Protein AF-A0A7V0MTX3-F1 (afdb_monomer)

Radius of gyration: 15.35 Å; Cα contacts (8 Å, |Δi|>4): 282; chains: 1; bounding box: 39×37×40 Å

pLDDT: mean 94.66, std 6.84, range [62.53, 98.75]

Secondary structure (DSSP, 8-state):
---------SS-HHHHHHHHHHHHHHHHHTT-------SSTTHHHHHHHHHHHHHS--EEEEE-SB----S-BTTBSSSGGGHHHHHHHHSSEEEEES--B--TTTTSSSEEE-TTTGGGGS-TTS-EEEEE-GGGB-TTT-TTSSS--SS-B-HHHHHHHHHTT-

Solvent-accessible surface area (backbone atoms only — not comparable to full-atom values): 9635 Å² total; per-residue (Å²): 140,84,87,87,78,82,78,77,69,94,53,61,65,75,57,34,28,52,52,43,12,52,52,40,20,53,42,42,70,69,78,44,87,83,83,88,84,82,86,68,64,39,53,52,39,13,42,49,50,7,44,28,70,55,61,76,50,32,27,38,39,38,32,21,27,51,57,23,50,38,75,57,56,100,88,37,57,80,40,57,64,11,23,52,36,55,38,40,77,74,31,85,41,46,37,38,28,55,58,79,43,80,72,83,83,53,82,80,62,68,48,74,32,55,84,90,51,41,68,80,74,55,58,94,92,45,53,76,46,80,47,74,49,68,32,15,28,19,34,93,80,41,68,86,44,94,72,68,42,82,90,34,45,51,73,67,55,55,51,49,44,60,65,64,73,109

Sequence (166 aa):
MCDLGDIDVHMPLPKVLSSLAQEVETILRTEKFPVVLGGEHTITLGAVRGAKAALGRLQLLALDAHSDLRDEYEGERVCHATVLRRSWEEVERLVIVGARSFYGGEVKEPAFAERHDFAKKLDPGLPLWLSLDLDVLDPSLCPGVTNPEPGGLSYLEVIEIFRNLR

Mean predicted aligned error: 3.29 Å

Foldseek 3Di:
DDDPDDDDPVDPPVVSLCSLLCVLLVQVLVVHDDDDDDAAQLNVLSNLNSVCNNFVAEEEEELDQALLCDCDDPNDRGGRSNNQNSSCVSHPAYEYELHDHYDPPSVPDDHYDYLVCRLVRDDPVHHYDYHYDPLLAACVAVVPHPDHDHPHDDPVSVVVSVVSVD

Structure (mmCIF, N/CA/C/O backbone):
data_AF-A0A7V0MTX3-F1
#
_entry.id   AF-A0A7V0MTX3-F1
#
loop_
_atom_site.group_PDB
_atom_site.id
_atom_site.type_symbol
_atom_site.label_atom_id
_atom_site.label_alt_id
_atom_site.label_comp_id
_atom_site.label_asym_id
_atom_site.label_entity_id
_atom_site.label_seq_id
_atom_site.pdbx_PDB_ins_code
_atom_site.Cartn_x
_atom_site.Cartn_y
_atom_site.Cartn_z
_atom_site.occupancy
_atom_site.B_iso_or_equiv
_atom_site.auth_seq_id
_atom_site.auth_comp_id
_atom_site.auth_asym_id
_atom_site.auth_atom_id
_atom_site.pdbx_PDB_model_num
ATOM 1 N N . MET A 1 1 ? -18.288 13.918 1.697 1.00 91.00 1 MET A N 1
ATOM 2 C CA . MET A 1 1 ? -16.950 13.995 1.079 1.00 91.00 1 MET A CA 1
ATOM 3 C C . MET A 1 1 ? -16.415 15.391 1.342 1.00 91.00 1 MET A C 1
ATOM 5 O O . MET A 1 1 ? -17.191 16.330 1.217 1.00 91.00 1 MET A O 1
ATOM 9 N N . CYS A 1 2 ? -15.171 15.510 1.792 1.00 96.75 2 CYS A N 1
ATOM 10 C CA . CYS A 1 2 ? -14.498 16.775 2.080 1.00 96.75 2 CYS A CA 1
ATOM 11 C C . CYS A 1 2 ? -13.104 16.696 1.458 1.00 96.75 2 CYS A C 1
ATOM 13 O O . CYS A 1 2 ? -12.514 15.618 1.467 1.00 96.75 2 CYS A O 1
ATOM 15 N N . ASP A 1 3 ? -12.644 17.808 0.899 1.00 97.12 3 ASP A N 1
ATOM 16 C CA . ASP A 1 3 ? -11.280 17.979 0.416 1.00 97.12 3 ASP A CA 1
ATOM 17 C C . ASP A 1 3 ? -10.509 18.777 1.473 1.00 97.12 3 ASP A C 1
ATOM 19 O O . ASP A 1 3 ? -10.935 19.874 1.845 1.00 97.12 3 ASP A O 1
ATOM 23 N N . LEU A 1 4 ? -9.442 18.181 2.007 1.00 96.56 4 LEU A N 1
ATOM 24 C CA . LEU A 1 4 ? -8.603 18.775 3.051 1.00 96.56 4 LEU A CA 1
ATOM 25 C C . LEU A 1 4 ? -7.382 19.507 2.471 1.00 96.56 4 LEU A C 1
ATOM 27 O O . LEU A 1 4 ? -6.653 20.146 3.227 1.00 96.56 4 LEU A O 1
ATOM 31 N N . GLY A 1 5 ? -7.190 19.465 1.149 1.00 96.50 5 GLY A N 1
ATOM 32 C CA . GLY A 1 5 ? -6.021 20.017 0.477 1.00 96.50 5 GLY A CA 1
ATOM 33 C C . GLY A 1 5 ? -4.760 19.175 0.678 1.00 96.50 5 GLY A C 1
ATOM 34 O O . GLY A 1 5 ? -4.824 17.971 0.931 1.00 96.50 5 GLY A O 1
ATOM 35 N N . ASP A 1 6 ? -3.608 19.834 0.554 1.00 95.88 6 ASP A N 1
ATOM 36 C CA . ASP A 1 6 ? -2.301 19.183 0.488 1.00 95.88 6 ASP A CA 1
ATOM 37 C C . ASP A 1 6 ? -1.551 19.209 1.827 1.00 95.88 6 ASP A C 1
ATOM 39 O O . ASP A 1 6 ? -1.610 20.175 2.593 1.00 95.88 6 ASP A O 1
ATOM 43 N N . ILE A 1 7 ? -0.762 18.162 2.070 1.00 93.62 7 ILE A N 1
ATOM 44 C CA . ILE A 1 7 ? 0.252 18.141 3.131 1.00 93.62 7 ILE A CA 1
ATOM 45 C C . ILE A 1 7 ? 1.527 18.813 2.611 1.00 93.62 7 ILE A C 1
ATOM 47 O O . ILE A 1 7 ? 1.892 18.645 1.449 1.00 93.62 7 ILE A O 1
ATOM 51 N N . ASP A 1 8 ? 2.245 19.539 3.473 1.00 92.25 8 ASP A N 1
ATOM 52 C CA . ASP A 1 8 ? 3.553 20.096 3.115 1.00 92.25 8 ASP A CA 1
ATOM 53 C C . ASP A 1 8 ? 4.580 18.982 2.841 1.00 92.25 8 ASP A C 1
ATOM 55 O O . ASP A 1 8 ? 4.956 18.208 3.728 1.00 92.25 8 ASP A O 1
ATOM 59 N N . VAL A 1 9 ? 5.043 18.926 1.593 1.00 92.25 9 VAL A N 1
ATOM 60 C CA . VAL A 1 9 ? 6.029 17.960 1.092 1.00 92.25 9 VAL A CA 1
ATOM 61 C C . VAL A 1 9 ? 7.426 18.561 0.920 1.00 92.25 9 VAL A C 1
ATOM 63 O O . VAL A 1 9 ? 8.356 17.850 0.549 1.00 92.25 9 VAL A O 1
ATOM 66 N N . HIS A 1 10 ? 7.624 19.850 1.212 1.00 92.56 10 HIS A N 1
ATOM 67 C CA . HIS A 1 10 ? 8.921 20.525 1.064 1.00 92.56 10 HIS A CA 1
ATOM 68 C C . HIS A 1 10 ? 9.869 20.301 2.251 1.00 92.56 10 HIS A C 1
ATOM 70 O O . HIS A 1 10 ? 10.880 20.990 2.405 1.00 92.56 10 HIS A O 1
ATOM 76 N N . MET A 1 11 ? 9.562 19.316 3.090 1.00 94.44 11 MET A N 1
ATOM 77 C CA . MET A 1 11 ? 10.343 18.944 4.257 1.00 94.44 11 MET A CA 1
ATOM 78 C C . MET A 1 11 ? 10.972 17.553 4.102 1.00 94.44 11 MET A C 1
ATOM 80 O O . MET A 1 11 ? 10.578 16.789 3.224 1.00 94.44 11 MET A O 1
ATOM 84 N N . PRO A 1 12 ? 11.959 17.189 4.944 1.00 96.06 12 PRO A N 1
ATOM 85 C CA . PRO A 1 12 ? 12.564 15.864 4.888 1.00 96.06 12 PRO A CA 1
ATOM 86 C C . PRO A 1 12 ? 11.521 14.748 4.994 1.00 96.06 12 PRO A C 1
ATOM 88 O O . PRO A 1 12 ? 10.613 14.833 5.824 1.00 96.06 12 PRO A O 1
ATOM 91 N N . LEU A 1 13 ? 11.704 13.678 4.216 1.00 95.00 13 LEU A N 1
ATOM 92 C CA . LEU A 1 13 ? 10.776 12.546 4.118 1.00 95.00 13 LEU A CA 1
ATOM 93 C C . LEU A 1 13 ? 10.266 12.029 5.479 1.00 95.00 13 LEU A C 1
ATOM 95 O O . LEU A 1 13 ? 9.054 11.878 5.617 1.00 95.00 13 LEU A O 1
ATOM 99 N N . PRO A 1 14 ? 11.098 11.840 6.529 1.00 96.56 14 PRO A N 1
ATOM 100 C CA . PRO A 1 14 ? 10.592 11.404 7.832 1.00 96.56 14 PRO A CA 1
ATOM 101 C C . PRO A 1 14 ? 9.516 12.324 8.419 1.00 96.56 14 PRO A C 1
ATOM 103 O O . PRO A 1 14 ? 8.571 11.840 9.039 1.00 96.56 14 PRO A O 1
ATOM 106 N N . LYS A 1 15 ? 9.632 13.641 8.199 1.00 97.50 15 LYS A N 1
ATOM 107 C CA . LYS A 1 15 ? 8.626 14.607 8.645 1.00 97.50 15 LYS A CA 1
ATOM 108 C C . LYS A 1 15 ? 7.355 14.531 7.803 1.00 97.50 15 LYS A C 1
ATOM 110 O O . LYS A 1 15 ? 6.268 14.621 8.368 1.00 97.50 15 LYS A O 1
ATOM 115 N N . VAL A 1 16 ? 7.478 14.331 6.485 1.00 97.38 16 VAL A N 1
ATOM 116 C CA . VAL A 1 16 ? 6.325 14.116 5.583 1.00 97.38 16 VAL A CA 1
ATOM 117 C C . VAL A 1 16 ? 5.530 12.904 6.046 1.00 97.38 16 VAL A C 1
ATOM 119 O O . VAL A 1 16 ? 4.330 13.008 6.287 1.00 97.38 16 VAL A O 1
ATOM 122 N N . LEU A 1 17 ? 6.218 11.786 6.287 1.00 98.06 17 LEU A N 1
ATOM 123 C CA . LEU A 1 17 ? 5.594 10.557 6.767 1.00 98.06 17 LEU A CA 1
ATOM 124 C C . LEU A 1 17 ? 4.939 10.735 8.141 1.00 98.06 17 LEU A C 1
ATOM 126 O O . LEU A 1 17 ? 3.832 10.243 8.339 1.00 98.06 17 LEU A O 1
ATOM 130 N N . SER A 1 18 ? 5.577 11.448 9.079 1.00 98.06 18 SER A N 1
ATOM 131 C CA . SER A 1 18 ? 4.971 11.703 10.394 1.00 98.06 18 SER A CA 1
ATOM 132 C C . SER A 1 18 ? 3.753 12.624 10.320 1.00 98.06 18 SER A C 1
ATOM 134 O O . SER A 1 18 ? 2.783 12.396 11.035 1.00 98.06 18 SER A O 1
ATOM 136 N N . SER A 1 19 ? 3.788 13.637 9.449 1.00 98.00 19 SER A N 1
ATOM 137 C CA . SER A 1 19 ? 2.671 14.567 9.249 1.00 98.00 19 SER A CA 1
ATOM 138 C C . SER A 1 19 ? 1.467 13.846 8.645 1.00 98.00 19 SER A C 1
ATOM 140 O O . SER A 1 19 ? 0.362 13.922 9.175 1.00 98.00 19 SER A O 1
ATOM 142 N N . LEU A 1 20 ? 1.701 13.042 7.603 1.00 98.19 20 LEU A N 1
ATOM 143 C CA . LEU A 1 20 ? 0.670 12.196 7.008 1.00 98.19 20 LEU A CA 1
ATOM 144 C C . LEU A 1 20 ? 0.102 11.184 8.009 1.00 98.19 20 LEU A C 1
ATOM 146 O O . LEU A 1 20 ? -1.113 11.012 8.072 1.00 98.19 20 LEU A O 1
ATOM 150 N N . ALA A 1 21 ? 0.954 10.543 8.813 1.00 98.69 21 ALA A N 1
ATOM 151 C CA . ALA A 1 21 ? 0.499 9.621 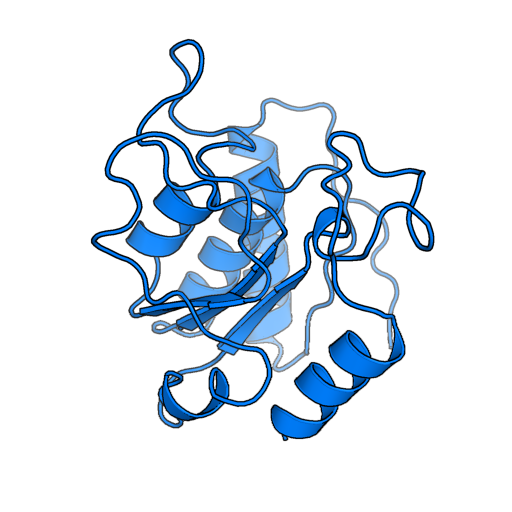9.849 1.00 98.69 21 ALA A CA 1
ATOM 152 C C . ALA A 1 21 ? -0.434 10.312 10.855 1.00 98.69 21 ALA A C 1
ATOM 154 O O . ALA A 1 21 ? -1.493 9.773 11.172 1.00 98.69 21 ALA A O 1
ATOM 155 N N . GLN A 1 22 ? -0.078 11.517 11.311 1.00 98.50 22 GLN A N 1
ATOM 156 C CA . GLN A 1 22 ? -0.893 12.295 12.245 1.00 98.50 22 GLN A CA 1
ATOM 157 C C . GLN A 1 22 ? -2.255 12.680 11.648 1.00 98.50 22 GLN A C 1
ATOM 159 O O . GLN A 1 22 ? -3.275 12.599 12.339 1.00 98.50 22 GLN A O 1
ATOM 164 N N . GLU A 1 23 ? -2.288 13.071 10.374 1.00 98.19 23 GLU A N 1
ATOM 165 C CA . GLU A 1 23 ? -3.528 13.440 9.690 1.00 98.19 23 GLU A CA 1
ATOM 166 C C . GLU A 1 23 ? -4.447 12.222 9.514 1.00 98.19 23 GLU A C 1
ATOM 168 O O . GLU A 1 23 ? -5.613 12.253 9.911 1.00 98.19 23 GLU A O 1
ATOM 173 N N . VAL A 1 24 ? -3.909 11.099 9.018 1.00 98.62 24 VAL A N 1
ATOM 174 C CA . VAL A 1 24 ? -4.669 9.845 8.864 1.00 98.62 24 VAL A CA 1
ATOM 175 C C . VAL A 1 24 ? -5.196 9.346 10.210 1.00 98.62 24 VAL A C 1
ATOM 177 O O . VAL A 1 24 ? -6.365 8.962 10.303 1.00 98.62 24 VAL A O 1
ATOM 180 N N . GLU A 1 25 ? -4.371 9.382 11.260 1.00 98.69 25 GLU A N 1
ATOM 181 C CA . GLU A 1 25 ? -4.790 9.008 12.611 1.00 98.69 25 GLU A CA 1
ATOM 182 C C . GLU A 1 25 ? -5.956 9.884 13.088 1.00 98.69 25 GLU A C 1
ATOM 184 O O . GLU A 1 25 ? -6.974 9.368 13.556 1.00 98.69 25 GLU A O 1
ATOM 189 N N . THR A 1 26 ? -5.830 11.205 12.939 1.00 98.38 26 THR A N 1
ATOM 190 C CA . THR A 1 26 ? -6.848 12.173 13.366 1.00 98.38 26 THR A CA 1
ATOM 191 C C . THR A 1 26 ? -8.170 11.927 12.647 1.00 98.38 26 THR A C 1
ATOM 193 O O . THR A 1 26 ? -9.212 11.819 13.296 1.00 98.38 26 THR A O 1
ATOM 196 N N . ILE A 1 27 ? -8.140 11.763 11.321 1.00 98.38 27 ILE A N 1
ATOM 197 C CA . ILE A 1 27 ? -9.337 11.499 10.513 1.00 98.38 27 ILE A CA 1
ATOM 198 C C . ILE A 1 27 ? -10.018 10.205 10.973 1.00 98.38 27 ILE A C 1
ATOM 200 O O . ILE A 1 27 ? -11.225 10.213 11.239 1.00 98.38 27 ILE A O 1
ATOM 204 N N . LEU A 1 28 ? -9.265 9.115 11.138 1.00 98.31 28 LEU A N 1
ATOM 205 C CA . LEU A 1 28 ? -9.818 7.826 11.566 1.00 98.31 28 LEU A CA 1
ATOM 206 C C . LEU A 1 28 ? -10.404 7.877 12.981 1.00 98.31 28 LEU A C 1
ATOM 208 O O . LEU A 1 28 ? -11.469 7.308 13.215 1.00 98.31 28 LEU A O 1
ATOM 212 N N . ARG A 1 29 ? -9.776 8.606 13.916 1.00 98.19 29 ARG A N 1
ATOM 213 C CA . ARG A 1 29 ? -10.312 8.810 15.277 1.00 98.19 29 ARG A CA 1
ATOM 214 C C . ARG A 1 29 ? -11.631 9.586 15.299 1.00 98.19 29 ARG A C 1
ATOM 216 O O . ARG A 1 29 ? -12.361 9.492 16.280 1.00 98.19 29 ARG A O 1
ATOM 223 N N . THR A 1 30 ? -11.962 10.311 14.229 1.00 97.62 30 THR A N 1
ATOM 224 C CA . THR A 1 30 ? -13.280 10.951 14.048 1.00 97.62 30 THR A CA 1
ATOM 225 C C . THR A 1 30 ? -14.311 10.059 13.348 1.00 97.62 30 THR A C 1
ATOM 227 O O . THR A 1 30 ? -15.339 10.563 12.887 1.00 97.62 30 THR A O 1
ATOM 230 N N . GLU A 1 31 ? -14.036 8.753 13.243 1.00 96.44 31 GLU A N 1
ATOM 231 C CA . GLU A 1 31 ? -14.880 7.751 12.577 1.00 96.44 31 GLU A CA 1
ATOM 232 C C . GLU A 1 31 ? -15.141 8.081 11.096 1.00 96.44 31 GLU A C 1
ATOM 234 O O . GLU A 1 31 ? -16.210 7.812 10.543 1.00 96.44 31 GLU A O 1
ATOM 239 N N . LYS A 1 32 ? -14.158 8.706 10.434 1.00 97.50 32 LYS A N 1
ATOM 240 C CA . LYS A 1 32 ? -14.212 9.043 9.007 1.00 97.50 32 LYS A CA 1
ATOM 241 C C . LYS A 1 32 ? -13.320 8.124 8.192 1.00 97.50 32 LYS A C 1
ATOM 243 O O . LYS A 1 32 ? -12.350 7.566 8.690 1.00 97.50 32 LYS A O 1
ATOM 248 N N . PHE A 1 33 ? -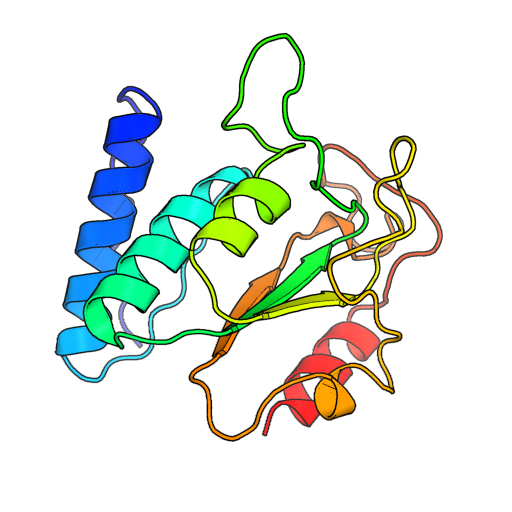13.655 8.009 6.912 1.00 95.50 33 PHE A N 1
ATOM 249 C CA . PHE A 1 33 ? -12.905 7.229 5.937 1.00 95.50 33 PHE A CA 1
ATOM 250 C C . PHE A 1 33 ? -11.901 8.135 5.198 1.00 95.50 33 PHE A C 1
ATOM 252 O O . PHE A 1 33 ? -12.347 8.978 4.410 1.00 95.50 33 PHE A O 1
ATOM 259 N N . PRO A 1 34 ? -10.583 8.022 5.453 1.00 97.62 34 PRO A N 1
ATOM 260 C CA . PRO A 1 34 ? -9.572 8.795 4.738 1.00 97.62 34 PRO A CA 1
ATOM 261 C C . PRO A 1 34 ? -9.340 8.244 3.325 1.00 97.62 34 PRO A C 1
ATOM 263 O O . PRO A 1 34 ? -9.315 7.035 3.109 1.00 97.62 34 PRO A O 1
ATOM 266 N N . VAL A 1 35 ? -9.110 9.147 2.373 1.00 97.94 35 VAL A N 1
ATOM 267 C CA . VAL A 1 35 ? -8.577 8.839 1.040 1.00 97.94 35 VAL A CA 1
ATOM 268 C C . VAL A 1 35 ? -7.333 9.694 0.871 1.00 97.94 35 VAL A C 1
ATOM 270 O O . VAL A 1 35 ? -7.423 10.916 0.949 1.00 97.94 35 VAL A O 1
ATOM 273 N N . VAL A 1 36 ? -6.185 9.053 0.671 1.00 97.94 36 VAL A N 1
ATOM 274 C CA . VAL A 1 36 ? -4.910 9.740 0.449 1.00 97.94 36 VAL A CA 1
ATOM 275 C C . VAL A 1 36 ? -4.598 9.674 -1.038 1.00 97.94 36 VAL A C 1
ATOM 277 O O . VAL A 1 36 ? -4.501 8.586 -1.601 1.00 97.94 36 VAL A O 1
ATOM 280 N N . LEU A 1 37 ? -4.462 10.838 -1.667 1.00 97.56 37 LEU A N 1
ATOM 281 C CA . LEU A 1 37 ? -3.960 10.970 -3.029 1.00 97.56 37 LEU A CA 1
ATOM 282 C C . LEU A 1 37 ? -2.537 11.500 -2.944 1.00 97.56 37 LEU A C 1
ATOM 284 O O . LEU A 1 37 ? -2.278 12.457 -2.218 1.00 97.56 37 LEU A O 1
ATOM 288 N N . GLY A 1 38 ? -1.615 10.878 -3.663 1.00 94.12 38 GLY A N 1
ATOM 289 C CA . GLY A 1 38 ? -0.221 11.284 -3.622 1.00 94.12 38 GLY A CA 1
ATOM 290 C C . GLY A 1 38 ? 0.497 11.062 -4.935 1.00 94.12 38 GLY A C 1
ATOM 291 O O . GLY A 1 38 ? -0.129 10.857 -5.972 1.00 94.12 38 GLY A O 1
ATOM 292 N N . GLY A 1 39 ? 1.822 11.152 -4.863 1.00 91.12 39 GLY A N 1
ATOM 293 C CA . GLY A 1 39 ? 2.711 10.889 -5.986 1.00 91.12 39 GLY A CA 1
ATOM 294 C C . GLY A 1 39 ? 3.367 9.526 -5.838 1.00 91.12 39 GLY A C 1
ATOM 295 O O . GLY A 1 39 ? 2.896 8.540 -6.385 1.00 91.12 39 GLY A O 1
ATOM 296 N N . GLU A 1 40 ? 4.463 9.488 -5.092 1.00 91.19 40 GLU A N 1
ATOM 297 C CA . GLU A 1 40 ? 5.308 8.304 -4.960 1.00 91.19 40 GLU A CA 1
ATOM 298 C C . GLU A 1 40 ? 4.859 7.397 -3.794 1.00 91.19 40 GLU A C 1
ATOM 300 O O . GLU A 1 40 ? 4.300 7.862 -2.795 1.00 91.19 40 GLU A O 1
ATOM 305 N N . HIS A 1 41 ? 5.077 6.085 -3.938 1.00 96.25 41 HIS A N 1
ATOM 306 C CA . HIS A 1 41 ? 4.477 5.046 -3.099 1.00 96.25 41 HIS A CA 1
ATOM 307 C C . HIS A 1 41 ? 4.947 5.030 -1.639 1.00 96.25 41 HIS A C 1
ATOM 309 O O . HIS A 1 41 ? 4.199 4.569 -0.771 1.00 96.25 41 HIS A O 1
ATOM 315 N N . THR A 1 42 ? 6.111 5.613 -1.319 1.00 96.31 42 THR A N 1
ATOM 316 C CA . THR A 1 42 ? 6.679 5.693 0.041 1.00 96.31 42 THR A CA 1
ATOM 317 C C . THR A 1 42 ? 5.717 6.325 1.049 1.00 96.31 42 THR A C 1
ATOM 319 O O . THR A 1 42 ? 5.738 5.969 2.232 1.00 96.31 42 THR A O 1
ATOM 322 N N . ILE A 1 43 ? 4.814 7.214 0.612 1.00 96.81 43 ILE A N 1
ATOM 323 C CA . ILE A 1 43 ? 3.802 7.815 1.498 1.00 96.81 43 ILE A CA 1
ATOM 324 C C . ILE A 1 43 ? 2.858 6.776 2.124 1.00 96.81 43 ILE A C 1
ATOM 326 O O . ILE A 1 43 ? 2.307 7.029 3.199 1.00 96.81 43 ILE A O 1
ATOM 330 N N . THR A 1 44 ? 2.715 5.593 1.509 1.00 98.12 44 THR A N 1
ATOM 331 C CA . THR A 1 44 ? 1.946 4.462 2.051 1.00 98.12 44 THR A CA 1
ATOM 332 C C . THR A 1 44 ? 2.388 4.139 3.475 1.00 98.12 44 THR A C 1
ATOM 334 O O . THR A 1 44 ? 1.539 3.921 4.337 1.00 98.12 44 THR A O 1
ATOM 337 N N . LEU A 1 45 ? 3.693 4.209 3.769 1.00 98.56 45 LEU A N 1
ATOM 338 C CA . LEU A 1 45 ? 4.222 3.959 5.111 1.00 98.56 45 LEU A CA 1
ATOM 339 C C . LEU A 1 45 ? 3.664 4.943 6.150 1.00 98.56 45 LEU A C 1
ATOM 341 O O . LEU A 1 45 ? 3.331 4.546 7.266 1.00 98.56 45 LEU A O 1
ATOM 345 N N . GLY A 1 46 ? 3.545 6.226 5.795 1.00 98.31 46 GLY A N 1
ATOM 346 C CA . GLY A 1 46 ? 2.969 7.247 6.673 1.00 98.31 46 GLY A CA 1
ATOM 347 C C . GLY A 1 46 ? 1.491 6.976 6.943 1.00 98.31 46 GLY A C 1
ATOM 348 O O . GLY A 1 46 ? 1.059 6.953 8.096 1.00 98.31 46 GLY A O 1
ATOM 349 N N . ALA A 1 47 ? 0.728 6.682 5.891 1.00 98.50 47 ALA A N 1
ATOM 350 C CA . ALA A 1 47 ? -0.695 6.397 6.015 1.00 98.50 47 ALA A CA 1
ATOM 351 C C . ALA A 1 47 ? -0.974 5.118 6.830 1.00 98.50 47 ALA A C 1
ATOM 353 O O . ALA A 1 47 ? -1.823 5.123 7.722 1.00 98.50 47 ALA A O 1
ATOM 354 N N . VAL A 1 48 ? -0.199 4.054 6.597 1.00 98.69 48 VAL A N 1
ATOM 355 C CA . VAL A 1 48 ? -0.259 2.795 7.356 1.00 98.69 48 VAL A CA 1
ATOM 356 C C . VAL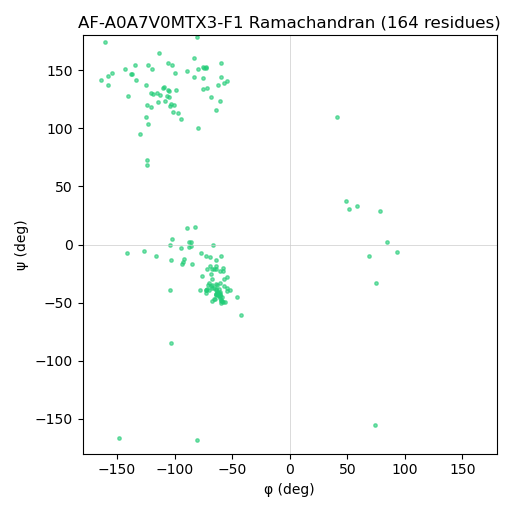 A 1 48 ? 0.041 3.026 8.834 1.00 98.69 48 VAL A C 1
ATOM 358 O O . VAL A 1 48 ? -0.713 2.553 9.683 1.00 98.69 48 VAL A O 1
ATOM 361 N N . ARG A 1 49 ? 1.084 3.800 9.165 1.00 98.75 49 ARG A N 1
ATOM 362 C CA . ARG A 1 49 ? 1.414 4.147 10.558 1.00 98.75 49 ARG A CA 1
ATOM 363 C C . ARG A 1 49 ? 0.287 4.910 11.247 1.00 98.75 49 ARG A C 1
ATOM 365 O O . ARG A 1 49 ? -0.073 4.563 12.370 1.00 98.75 49 ARG A O 1
ATOM 372 N N . GLY A 1 50 ? -0.304 5.898 10.573 1.00 98.75 50 GLY A N 1
ATOM 373 C CA . GLY A 1 50 ? -1.454 6.641 11.098 1.00 98.75 50 GLY A CA 1
ATOM 374 C C . GLY A 1 50 ? -2.673 5.748 11.335 1.00 98.75 50 GLY A C 1
ATOM 375 O O . GLY A 1 50 ? -3.293 5.782 12.401 1.00 98.75 50 GLY A O 1
ATOM 376 N N . ALA A 1 51 ? -2.979 4.873 10.376 1.00 98.69 51 ALA A N 1
ATOM 377 C CA . ALA A 1 51 ? -4.077 3.920 10.494 1.00 98.69 51 ALA A CA 1
ATOM 378 C C . ALA A 1 51 ? -3.858 2.907 11.624 1.00 98.69 51 ALA A C 1
ATOM 380 O O . ALA A 1 51 ? -4.764 2.657 12.423 1.00 98.69 51 ALA A O 1
ATOM 381 N N . LYS A 1 52 ? -2.640 2.375 11.750 1.00 98.56 52 LYS A N 1
ATOM 382 C CA . LYS A 1 52 ? -2.240 1.476 12.834 1.00 98.56 52 LYS A CA 1
ATOM 383 C C . LYS A 1 52 ? -2.341 2.159 14.200 1.00 98.56 52 LYS A C 1
ATOM 385 O O . LYS A 1 52 ? -2.853 1.545 15.133 1.00 98.56 52 LYS A O 1
ATOM 390 N N . ALA A 1 53 ? -1.930 3.422 14.319 1.00 98.62 53 ALA A N 1
ATOM 391 C CA . ALA A 1 53 ? -2.044 4.196 15.557 1.00 98.62 53 ALA A CA 1
ATOM 392 C C . ALA A 1 53 ? -3.508 4.428 15.980 1.00 98.62 53 ALA A C 1
ATOM 394 O O . ALA A 1 53 ? -3.840 4.340 17.168 1.00 98.62 53 ALA A O 1
ATOM 395 N N . ALA A 1 54 ? -4.405 4.679 15.022 1.00 98.50 54 ALA A N 1
ATOM 396 C CA . ALA A 1 54 ? -5.828 4.866 15.298 1.00 98.50 54 ALA A CA 1
ATOM 397 C C . ALA A 1 54 ? -6.547 3.555 15.662 1.00 98.50 54 ALA A C 1
ATOM 399 O O . ALA A 1 54 ? -7.367 3.547 16.581 1.00 98.50 54 ALA A O 1
ATOM 400 N N . LEU A 1 55 ? -6.247 2.462 14.953 1.00 97.88 55 LEU A N 1
ATOM 401 C CA . LEU A 1 55 ? -7.026 1.215 14.986 1.00 97.88 55 LEU A CA 1
ATOM 402 C C . LEU A 1 55 ? -6.377 0.094 15.822 1.00 97.88 55 LEU A C 1
ATOM 404 O O . LEU A 1 55 ? -7.022 -0.909 16.129 1.00 97.88 55 LEU A O 1
ATOM 408 N N . GLY A 1 56 ? -5.100 0.233 16.187 1.00 98.12 56 GLY A N 1
ATOM 409 C CA . GLY A 1 56 ? -4.308 -0.712 16.987 1.00 98.12 56 GLY A CA 1
ATOM 410 C C . GLY A 1 56 ? -3.848 -1.970 16.238 1.00 98.12 56 GLY A C 1
ATOM 411 O O . GLY A 1 56 ? -2.753 -2.479 16.479 1.00 98.12 56 GLY A O 1
ATOM 412 N N . ARG A 1 57 ? -4.651 -2.460 15.293 1.00 98.00 57 ARG A N 1
ATOM 413 C CA . ARG A 1 57 ? -4.357 -3.590 14.400 1.00 98.00 57 ARG A CA 1
ATOM 414 C C . ARG A 1 57 ? -4.804 -3.279 12.984 1.00 98.00 57 ARG A C 1
ATOM 416 O O . ARG A 1 57 ? -5.793 -2.571 12.799 1.00 98.00 57 ARG A O 1
ATOM 423 N N . LEU A 1 58 ? -4.071 -3.788 12.004 1.00 98.38 58 LEU A N 1
ATOM 424 C CA . LEU A 1 58 ? -4.263 -3.449 10.605 1.00 98.38 58 LEU A CA 1
ATOM 425 C C . LEU A 1 58 ? -3.767 -4.583 9.704 1.00 98.38 58 LEU A C 1
ATOM 427 O O . LEU A 1 58 ? -2.792 -5.265 9.999 1.00 98.38 58 LEU A O 1
ATOM 431 N N . GLN A 1 59 ? -4.413 -4.756 8.565 1.00 98.31 59 GLN A N 1
ATOM 432 C CA . GLN A 1 59 ? -3.847 -5.478 7.432 1.00 98.31 59 GLN A CA 1
ATOM 433 C C . GLN A 1 59 ? -3.767 -4.544 6.228 1.00 98.31 59 GLN A C 1
ATOM 435 O O . GLN A 1 59 ? -4.575 -3.623 6.093 1.00 98.31 59 GLN A O 1
ATOM 440 N N . LEU A 1 60 ? -2.800 -4.797 5.354 1.00 98.56 60 LEU A N 1
ATOM 441 C CA . LEU A 1 60 ? -2.560 -4.036 4.137 1.00 98.56 60 LEU A CA 1
ATOM 442 C C . LEU A 1 60 ? -2.854 -4.905 2.911 1.00 98.56 60 LEU A C 1
ATOM 444 O O . LEU A 1 60 ? -2.323 -6.009 2.781 1.00 98.56 60 LEU A O 1
ATOM 448 N N . LEU A 1 61 ? -3.673 -4.388 2.000 1.00 98.50 61 LEU A N 1
ATOM 449 C CA . LEU A 1 61 ? -3.755 -4.856 0.620 1.00 98.50 61 LEU A CA 1
ATOM 450 C C . LEU A 1 61 ? -3.032 -3.842 -0.262 1.00 98.50 61 LEU A C 1
ATOM 452 O O . LEU A 1 61 ? -3.433 -2.681 -0.301 1.00 98.50 61 LEU A O 1
ATOM 456 N N . ALA A 1 62 ? -1.990 -4.278 -0.959 1.00 98.25 62 ALA A N 1
ATOM 457 C CA . ALA A 1 62 ? -1.293 -3.485 -1.961 1.00 98.25 62 ALA A CA 1
ATOM 458 C C . ALA A 1 62 ? -1.635 -4.006 -3.363 1.00 98.25 62 ALA A C 1
ATOM 460 O O . ALA A 1 62 ? -1.541 -5.207 -3.631 1.00 98.25 62 ALA A O 1
ATOM 461 N N . LEU A 1 63 ? -2.060 -3.105 -4.242 1.00 98.38 63 LEU A N 1
ATOM 462 C CA . LEU A 1 63 ? -2.152 -3.339 -5.678 1.00 98.38 63 LEU A CA 1
ATOM 463 C C . LEU A 1 63 ? -0.940 -2.672 -6.316 1.00 98.38 63 LEU A C 1
ATOM 465 O O . LEU A 1 63 ? -0.833 -1.455 -6.229 1.00 98.38 63 LEU A O 1
ATOM 469 N N . ASP A 1 64 ? -0.040 -3.464 -6.887 1.00 97.75 64 ASP A N 1
ATOM 470 C CA . ASP A 1 64 ? 1.280 -2.997 -7.321 1.00 97.75 64 ASP A CA 1
ATOM 471 C C . ASP A 1 64 ? 1.855 -3.935 -8.390 1.00 97.75 64 ASP A C 1
ATOM 473 O O . ASP A 1 64 ? 1.605 -5.145 -8.335 1.00 97.75 64 ASP A O 1
ATOM 477 N N . ALA A 1 65 ? 2.589 -3.419 -9.379 1.00 97.38 65 ALA A N 1
ATOM 478 C CA . ALA A 1 65 ? 3.362 -4.259 -10.297 1.00 97.38 65 ALA A CA 1
ATOM 479 C C . ALA A 1 65 ? 4.646 -4.810 -9.670 1.00 97.38 65 ALA A C 1
ATOM 481 O O . ALA A 1 65 ? 5.124 -5.879 -10.078 1.00 97.38 65 ALA A O 1
ATOM 482 N N . HIS A 1 66 ? 5.190 -4.102 -8.693 1.00 95.50 66 HIS A N 1
ATOM 483 C CA . HIS A 1 66 ? 6.419 -4.402 -7.992 1.00 95.50 66 HIS A CA 1
ATOM 484 C C . HIS A 1 66 ? 6.119 -5.014 -6.624 1.00 95.50 66 HIS A C 1
ATOM 486 O O . HIS A 1 66 ? 5.051 -4.869 -6.031 1.00 95.50 66 HIS A O 1
ATOM 492 N N . SER A 1 67 ? 7.068 -5.792 -6.122 1.00 93.44 67 SER A N 1
ATOM 493 C CA . SER A 1 67 ? 6.995 -6.327 -4.767 1.00 93.44 67 SER A CA 1
ATOM 494 C C . SER A 1 67 ? 7.258 -5.250 -3.712 1.00 93.44 67 SER A C 1
ATOM 496 O O . SER A 1 67 ? 6.647 -5.284 -2.649 1.00 93.44 67 SER A O 1
ATOM 498 N N . ASP A 1 68 ? 8.203 -4.344 -3.975 1.00 94.44 68 ASP A N 1
ATOM 499 C CA . ASP A 1 68 ? 8.720 -3.330 -3.049 1.00 94.44 68 ASP A CA 1
ATOM 500 C C . ASP A 1 68 ? 9.116 -3.885 -1.672 1.00 94.44 68 ASP A C 1
ATOM 502 O O . ASP A 1 68 ? 8.927 -3.279 -0.610 1.00 94.44 68 ASP A O 1
ATOM 506 N N . LEU A 1 69 ? 9.692 -5.092 -1.704 1.00 94.31 69 LEU A N 1
ATOM 507 C CA . LEU A 1 69 ? 10.060 -5.877 -0.526 1.00 94.31 69 LEU A CA 1
ATOM 508 C C . LEU A 1 69 ? 11.545 -5.843 -0.178 1.00 94.31 69 LEU A C 1
ATOM 510 O O . LEU A 1 69 ? 11.966 -6.548 0.752 1.00 94.31 69 LEU A O 1
ATOM 514 N N . ARG A 1 70 ? 12.341 -5.043 -0.889 1.00 92.06 70 ARG A N 1
ATOM 515 C CA . ARG A 1 70 ? 13.768 -4.916 -0.595 1.00 92.06 70 ARG A CA 1
ATOM 516 C C . ARG A 1 70 ? 13.940 -4.418 0.832 1.00 92.06 70 ARG A C 1
ATOM 518 O O . ARG A 1 70 ? 13.159 -3.607 1.328 1.00 92.06 70 ARG A O 1
ATOM 525 N N . ASP A 1 71 ? 14.977 -4.904 1.510 1.00 91.50 71 ASP A N 1
ATOM 526 C CA . ASP A 1 71 ? 15.290 -4.365 2.834 1.00 91.50 71 ASP A CA 1
ATOM 527 C C . ASP A 1 71 ? 15.884 -2.952 2.729 1.00 91.50 71 ASP A C 1
ATOM 529 O O . ASP A 1 71 ? 15.523 -2.080 3.524 1.00 91.50 71 ASP A O 1
ATOM 533 N N . GLU A 1 72 ? 16.718 -2.746 1.702 1.00 92.75 72 GLU A N 1
ATOM 534 C CA . GLU A 1 72 ? 17.394 -1.501 1.332 1.00 92.75 72 GLU A CA 1
ATOM 535 C C . GLU A 1 72 ? 17.478 -1.354 -0.194 1.00 92.75 72 GLU A C 1
ATOM 537 O O . GLU A 1 72 ? 17.586 -2.342 -0.929 1.00 92.75 72 GLU A O 1
ATOM 542 N N . TYR A 1 73 ? 17.497 -0.110 -0.669 1.00 91.94 73 TYR A N 1
ATOM 543 C CA . TYR A 1 73 ? 17.781 0.239 -2.058 1.00 91.94 73 TYR A CA 1
ATOM 544 C C . TYR A 1 73 ? 18.652 1.495 -2.114 1.00 91.94 73 TYR A C 1
ATOM 546 O O . TYR A 1 73 ? 18.342 2.493 -1.474 1.00 91.94 73 TYR A O 1
ATOM 554 N N . GLU A 1 74 ? 19.774 1.422 -2.836 1.00 92.44 74 GLU A N 1
ATOM 555 C CA . GLU A 1 74 ? 20.776 2.503 -2.928 1.00 92.44 74 GLU A CA 1
ATOM 556 C C . GLU A 1 74 ? 21.266 3.044 -1.566 1.00 92.44 74 GLU A C 1
ATOM 558 O O . GLU A 1 74 ? 21.660 4.199 -1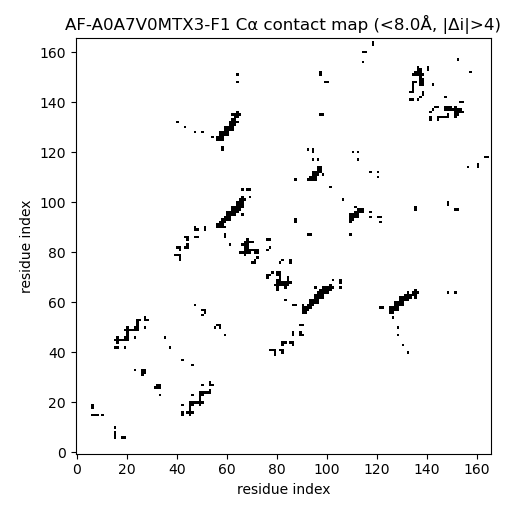.442 1.00 92.44 74 GLU A O 1
ATOM 563 N N . GLY A 1 75 ? 21.285 2.185 -0.540 1.00 93.56 75 GLY A N 1
ATOM 564 C CA . GLY A 1 75 ? 21.694 2.545 0.823 1.00 93.56 75 GLY A CA 1
ATOM 565 C C . GLY A 1 75 ? 20.582 3.155 1.682 1.00 93.56 75 GLY A C 1
ATOM 566 O O . GLY A 1 75 ? 20.831 3.488 2.837 1.00 93.56 75 GLY A O 1
ATOM 567 N N . GLU A 1 76 ? 19.361 3.268 1.154 1.00 94.50 76 GLU A N 1
ATOM 568 C CA . GLU A 1 76 ? 18.195 3.782 1.870 1.00 94.50 76 GLU A CA 1
ATOM 569 C C . GLU A 1 76 ? 17.234 2.650 2.260 1.00 94.50 76 GLU A C 1
ATOM 571 O O . GLU A 1 76 ? 16.867 1.807 1.438 1.00 94.50 76 GLU A O 1
ATOM 576 N N . ARG A 1 77 ? 16.782 2.649 3.523 1.00 95.00 77 ARG A N 1
ATOM 577 C CA . ARG A 1 77 ? 15.761 1.704 4.032 1.00 95.00 77 ARG A CA 1
ATOM 578 C C . ARG A 1 77 ? 14.323 2.142 3.773 1.00 95.00 77 ARG A C 1
ATOM 580 O O . ARG A 1 77 ? 13.414 1.338 3.970 1.00 95.00 77 ARG A O 1
ATOM 587 N N . VAL A 1 78 ? 14.107 3.420 3.458 1.00 96.75 78 VAL A N 1
ATOM 588 C CA . VAL A 1 78 ? 12.777 4.018 3.284 1.00 96.75 78 VAL A CA 1
ATOM 589 C C . VAL A 1 78 ? 12.742 4.774 1.960 1.00 96.75 78 VAL A C 1
ATOM 591 O O . VAL A 1 78 ? 13.149 5.929 1.878 1.00 96.75 78 VAL A O 1
ATOM 594 N N . CYS A 1 79 ? 12.257 4.092 0.930 1.00 94.56 79 CYS A N 1
ATOM 595 C CA . CYS A 1 79 ? 12.067 4.586 -0.435 1.00 94.56 79 CYS A CA 1
ATOM 596 C C . CYS A 1 79 ? 11.063 3.689 -1.190 1.00 94.56 79 CYS A C 1
ATOM 598 O O . CYS A 1 79 ? 10.701 2.635 -0.656 1.00 94.56 79 CYS A O 1
ATOM 600 N N . HIS A 1 80 ? 10.686 4.065 -2.424 1.00 91.62 80 HIS A N 1
ATOM 601 C CA . HIS A 1 80 ? 9.732 3.334 -3.281 1.00 91.62 80 HIS A CA 1
ATOM 602 C C . HIS A 1 80 ? 9.956 1.821 -3.233 1.00 91.62 80 HIS A C 1
ATOM 604 O O . HIS A 1 80 ? 9.151 1.100 -2.665 1.00 91.62 80 HIS A O 1
ATOM 610 N N . ALA A 1 81 ? 11.142 1.352 -3.630 1.00 93.44 81 ALA A N 1
ATOM 611 C CA . ALA A 1 81 ? 11.452 -0.075 -3.761 1.00 93.44 81 ALA A CA 1
ATOM 612 C C . ALA A 1 81 ? 11.483 -0.886 -2.441 1.00 93.44 81 ALA A C 1
ATOM 614 O O . ALA A 1 81 ? 11.793 -2.080 -2.449 1.00 93.44 81 ALA A O 1
ATOM 615 N N . THR A 1 82 ? 11.240 -0.242 -1.297 1.00 95.06 82 THR A N 1
ATOM 616 C CA . THR A 1 82 ? 11.275 -0.843 0.049 1.00 95.06 82 THR A CA 1
ATOM 617 C C . THR A 1 82 ? 9.980 -0.603 0.832 1.00 95.06 82 THR A C 1
ATOM 619 O O . THR A 1 82 ? 9.837 -1.097 1.955 1.00 95.06 82 THR A O 1
ATOM 622 N N . VAL A 1 83 ? 9.035 0.190 0.308 1.00 96.94 83 VAL A N 1
ATOM 623 C CA . VAL A 1 83 ? 7.914 0.707 1.107 1.00 96.94 83 VAL A CA 1
ATOM 624 C C . VAL A 1 83 ? 6.984 -0.399 1.582 1.00 96.94 83 VAL A C 1
ATOM 626 O O . VAL A 1 83 ? 6.524 -0.350 2.728 1.00 96.94 83 VAL A O 1
ATOM 629 N N . LEU A 1 84 ? 6.734 -1.421 0.764 1.00 96.62 84 LEU A N 1
ATOM 630 C CA . LEU A 1 84 ? 5.889 -2.541 1.159 1.00 96.62 84 LEU A CA 1
ATOM 631 C C . LEU A 1 84 ? 6.585 -3.406 2.214 1.00 96.62 84 LEU A C 1
ATOM 633 O O . LEU A 1 84 ? 5.919 -3.842 3.153 1.00 96.62 84 LEU A O 1
ATOM 637 N N . ARG A 1 85 ? 7.920 -3.544 2.179 1.00 95.69 85 ARG A N 1
ATOM 638 C CA . ARG A 1 85 ? 8.688 -4.144 3.287 1.00 95.69 85 ARG A CA 1
ATOM 639 C C . ARG A 1 85 ? 8.508 -3.367 4.585 1.00 95.69 85 ARG A C 1
ATOM 641 O O . ARG A 1 85 ? 8.197 -3.968 5.611 1.00 95.69 85 ARG A O 1
ATOM 648 N N . ARG A 1 86 ? 8.690 -2.042 4.545 1.00 96.94 86 ARG A N 1
ATOM 649 C CA . ARG A 1 86 ? 8.539 -1.171 5.723 1.00 96.94 86 ARG A CA 1
ATOM 650 C C . ARG A 1 86 ? 7.122 -1.210 6.269 1.00 96.94 86 ARG A C 1
ATOM 652 O O . ARG A 1 86 ? 6.934 -1.310 7.471 1.00 96.94 86 ARG A O 1
ATOM 659 N N . SER A 1 87 ? 6.133 -1.153 5.387 1.00 97.81 87 SER A N 1
ATOM 660 C CA . SER A 1 87 ? 4.722 -1.172 5.769 1.00 97.81 87 SER A CA 1
ATOM 661 C C . SER A 1 87 ? 4.329 -2.522 6.357 1.00 97.81 87 SER A C 1
ATOM 663 O O . SER A 1 87 ? 3.536 -2.567 7.291 1.00 97.81 87 SER A O 1
ATOM 665 N N . TRP A 1 88 ? 4.913 -3.618 5.863 1.00 96.88 88 TRP A N 1
ATOM 666 C CA . TRP A 1 88 ? 4.667 -4.955 6.391 1.00 96.88 88 TRP A CA 1
ATOM 667 C C . TRP A 1 88 ? 5.137 -5.126 7.839 1.00 96.88 88 TRP A C 1
ATOM 669 O O . TRP A 1 88 ? 4.465 -5.798 8.613 1.00 96.88 88 TRP A O 1
ATOM 679 N N . GLU A 1 89 ? 6.231 -4.472 8.238 1.00 96.25 89 GLU A N 1
ATOM 680 C CA . GLU A 1 89 ? 6.696 -4.476 9.635 1.00 96.25 89 GLU A CA 1
ATOM 681 C C . GLU A 1 89 ? 5.713 -3.799 10.607 1.00 96.25 89 GLU A C 1
ATOM 683 O O . GLU A 1 89 ? 5.752 -4.072 11.806 1.00 96.25 89 GLU A O 1
ATOM 688 N N . GLU A 1 90 ? 4.821 -2.938 10.109 1.00 97.88 90 GLU A N 1
ATOM 689 C CA . GLU A 1 90 ? 3.854 -2.178 10.916 1.00 97.88 90 GLU A CA 1
ATOM 690 C C . GLU A 1 90 ? 2.495 -2.896 11.054 1.00 97.88 90 GLU A C 1
ATOM 692 O O . GLU A 1 90 ? 1.673 -2.522 11.898 1.00 97.88 90 GLU A O 1
ATOM 697 N N . VAL A 1 91 ? 2.227 -3.910 10.223 1.00 97.94 91 VAL A N 1
ATOM 698 C CA . VAL A 1 91 ? 0.904 -4.543 10.087 1.00 97.94 91 VAL A CA 1
ATOM 699 C C . VAL A 1 91 ? 0.949 -6.041 10.352 1.00 97.94 91 VAL A C 1
ATOM 701 O O . VAL A 1 91 ? 1.947 -6.722 10.154 1.00 97.94 91 VAL A O 1
ATOM 704 N N . GLU A 1 92 ? -0.186 -6.594 10.760 1.00 97.44 92 GLU A N 1
ATOM 705 C CA . GLU A 1 92 ? -0.333 -8.021 11.037 1.00 97.44 92 GLU A CA 1
ATOM 706 C C . GLU A 1 92 ? -0.244 -8.878 9.769 1.00 97.44 92 GLU A C 1
ATOM 708 O O . GLU A 1 92 ? 0.062 -10.071 9.828 1.00 97.44 92 GLU A O 1
ATOM 713 N N . ARG A 1 93 ? -0.571 -8.286 8.618 1.00 96.44 93 ARG A N 1
ATOM 714 C CA . ARG A 1 93 ? -0.686 -8.992 7.346 1.00 96.44 93 ARG A CA 1
ATOM 715 C C . ARG A 1 93 ? -0.537 -8.039 6.168 1.00 96.44 93 ARG A C 1
ATOM 717 O O . ARG A 1 93 ? -1.161 -6.983 6.148 1.00 96.44 93 ARG A O 1
ATOM 724 N N . LEU A 1 94 ? 0.216 -8.476 5.163 1.00 97.44 94 LEU A N 1
ATOM 725 C CA . LEU A 1 94 ? 0.304 -7.848 3.848 1.00 97.44 94 LEU A CA 1
ATOM 726 C C . LEU A 1 94 ? -0.124 -8.855 2.772 1.00 97.44 94 LEU A C 1
ATOM 728 O O . LEU A 1 94 ? 0.340 -9.999 2.756 1.00 97.44 94 LEU A O 1
ATOM 732 N N . VAL A 1 95 ? -1.023 -8.427 1.890 1.00 97.31 95 VAL A N 1
ATOM 733 C CA . VAL A 1 95 ? -1.398 -9.124 0.656 1.00 97.31 95 VAL A CA 1
ATOM 734 C C . VAL A 1 95 ? -1.055 -8.222 -0.524 1.00 97.31 95 VAL A C 1
ATOM 736 O O . VAL A 1 95 ? -1.448 -7.059 -0.529 1.00 97.31 95 VAL A O 1
ATOM 739 N N . ILE A 1 96 ? -0.342 -8.755 -1.516 1.00 97.25 96 ILE A N 1
ATOM 740 C CA . ILE A 1 96 ? 0.046 -8.018 -2.728 1.00 97.25 96 ILE A CA 1
ATOM 741 C C . ILE A 1 96 ? -0.631 -8.665 -3.937 1.00 97.25 96 ILE A C 1
ATOM 743 O O . ILE A 1 96 ? -0.568 -9.886 -4.097 1.00 97.25 96 ILE A O 1
ATOM 747 N N . VAL A 1 97 ? -1.276 -7.866 -4.785 1.00 97.69 97 VAL A N 1
ATOM 748 C CA . VAL A 1 97 ? -1.936 -8.318 -6.020 1.00 97.69 97 VAL A CA 1
ATOM 749 C C . VAL A 1 97 ? -1.395 -7.529 -7.206 1.00 97.69 97 VAL A C 1
ATOM 751 O O . VAL A 1 97 ? -1.276 -6.311 -7.138 1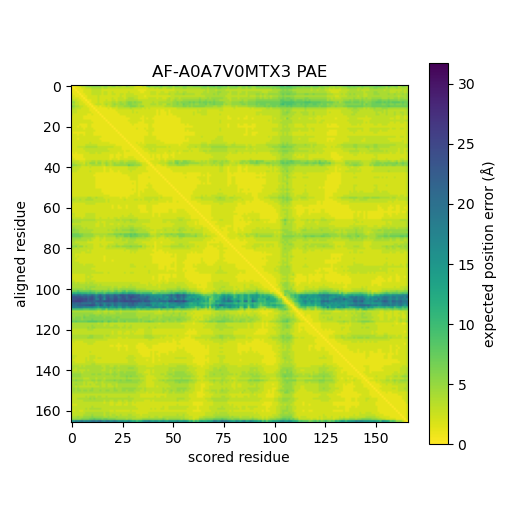.00 97.69 97 VAL A O 1
ATOM 754 N N . GLY A 1 98 ? -1.127 -8.230 -8.308 1.00 96.62 98 GLY A N 1
ATOM 755 C CA . GLY A 1 98 ? -0.617 -7.639 -9.551 1.00 96.62 98 GLY A CA 1
ATOM 756 C C . GLY A 1 98 ? 0.907 -7.655 -9.687 1.00 96.62 98 GLY A C 1
ATOM 757 O O . GLY A 1 98 ? 1.409 -7.365 -10.778 1.00 96.62 98 GLY A O 1
ATOM 758 N N . ALA A 1 99 ? 1.618 -8.064 -8.628 1.00 94.81 99 ALA A N 1
ATOM 759 C CA . ALA A 1 99 ? 3.071 -8.130 -8.621 1.00 94.81 99 ALA A CA 1
ATOM 760 C C . ALA A 1 99 ? 3.579 -9.099 -9.693 1.00 94.81 99 ALA A C 1
ATOM 762 O O . ALA A 1 99 ? 3.225 -10.281 -9.721 1.00 94.81 99 ALA A O 1
ATOM 763 N N . ARG A 1 100 ? 4.426 -8.575 -10.572 1.00 94.38 100 ARG A N 1
ATOM 764 C CA . ARG A 1 100 ? 5.036 -9.272 -11.712 1.00 94.38 100 ARG A CA 1
ATOM 765 C C . ARG A 1 100 ? 6.493 -8.863 -11.943 1.00 94.38 100 ARG A C 1
ATOM 767 O O . ARG A 1 100 ? 7.188 -9.523 -12.710 1.00 94.38 100 ARG A O 1
ATOM 774 N N . SER A 1 101 ? 6.969 -7.850 -11.220 1.00 92.38 101 SER A N 1
ATOM 775 C CA . SER A 1 101 ? 8.364 -7.435 -11.146 1.00 92.38 101 SER A CA 1
ATOM 776 C C . SER A 1 101 ? 8.888 -7.669 -9.728 1.00 92.38 101 SER A C 1
ATOM 778 O O . SER A 1 101 ? 8.319 -7.196 -8.746 1.00 92.38 101 SER A O 1
ATOM 780 N N . PHE A 1 102 ? 9.954 -8.459 -9.611 1.00 89.38 102 PHE A N 1
ATOM 781 C CA . PHE A 1 102 ? 10.514 -8.903 -8.332 1.00 89.38 102 PHE A CA 1
ATOM 782 C C . PHE A 1 102 ? 12.030 -8.756 -8.342 1.00 89.38 102 PHE A C 1
ATOM 784 O O . PHE A 1 102 ? 12.675 -8.886 -9.385 1.00 89.38 102 PHE A O 1
ATOM 791 N N . TYR A 1 103 ? 12.625 -8.601 -7.165 1.00 81.38 103 TYR A N 1
ATOM 792 C CA . TYR A 1 103 ? 14.069 -8.576 -6.994 1.00 81.38 103 TYR A CA 1
ATOM 793 C C . TYR A 1 103 ? 14.518 -9.623 -5.974 1.00 81.38 103 TYR A C 1
ATOM 795 O O . TYR A 1 103 ? 14.286 -9.472 -4.793 1.00 81.38 103 TYR A O 1
ATOM 803 N N . GLY A 1 104 ? 15.186 -10.691 -6.426 1.00 67.19 104 GLY A N 1
ATOM 804 C CA . GLY A 1 104 ? 15.925 -11.663 -5.597 1.00 67.19 104 GLY A CA 1
ATOM 805 C C . GLY A 1 104 ? 15.293 -12.116 -4.261 1.00 67.19 104 GLY A C 1
ATOM 806 O O . GLY A 1 104 ? 15.331 -11.413 -3.268 1.00 67.19 104 GLY A O 1
ATOM 807 N N . GLY A 1 105 ? 14.827 -13.363 -4.141 1.00 64.81 105 GLY A N 1
ATOM 808 C CA . GLY A 1 105 ? 14.478 -13.968 -2.835 1.00 64.81 105 GLY A CA 1
ATOM 809 C C . GLY A 1 105 ? 13.246 -13.397 -2.102 1.00 64.81 105 GLY A C 1
ATOM 810 O O . GLY A 1 105 ? 12.772 -14.037 -1.164 1.00 64.81 105 GLY A O 1
ATOM 811 N N . GLU A 1 106 ? 12.681 -12.281 -2.570 1.00 64.69 106 GLU A N 1
ATOM 812 C CA . GLU A 1 106 ? 11.458 -11.609 -2.086 1.00 64.69 106 GLU A CA 1
ATOM 813 C C . GLU A 1 106 ? 10.182 -12.468 -2.135 1.00 64.69 106 GLU A C 1
ATOM 815 O O . GLU A 1 106 ? 9.160 -12.108 -1.566 1.00 64.69 106 GLU A O 1
ATOM 820 N N . VAL A 1 107 ? 10.232 -13.637 -2.776 1.00 62.53 107 VAL A N 1
ATOM 821 C CA . VAL A 1 107 ? 9.067 -14.511 -3.010 1.00 62.53 107 VAL A CA 1
ATOM 822 C C . VAL A 1 107 ? 8.655 -15.306 -1.761 1.00 62.53 107 VAL A C 1
ATOM 824 O O . VAL A 1 107 ? 7.646 -16.007 -1.776 1.00 62.53 107 VAL A O 1
ATOM 827 N N . LYS A 1 108 ? 9.437 -15.260 -0.674 1.00 65.00 108 LYS A N 1
ATOM 828 C CA . LYS A 1 108 ? 9.155 -16.104 0.496 1.00 65.00 108 LYS A CA 1
ATOM 829 C C . LYS A 1 108 ? 8.023 -15.564 1.364 1.00 65.00 108 LYS A C 1
ATOM 831 O O . LYS A 1 108 ? 7.223 -16.371 1.818 1.00 65.00 108 LYS A O 1
ATOM 836 N N . GLU A 1 109 ? 7.938 -14.253 1.565 1.00 66.94 109 GLU A N 1
ATOM 837 C CA . GLU A 1 109 ? 6.914 -13.580 2.380 1.00 66.94 109 GLU A CA 1
ATOM 838 C C . GLU A 1 109 ? 6.929 -12.084 2.017 1.00 66.94 109 GLU A C 1
ATOM 840 O O . GLU A 1 109 ? 8.042 -11.562 1.841 1.00 66.94 109 GLU A O 1
ATOM 845 N N . PRO A 1 110 ? 5.795 -11.350 1.923 1.00 77.44 110 PRO A N 1
ATOM 846 C CA . PRO A 1 110 ? 4.375 -11.599 2.240 1.00 77.44 110 PRO A CA 1
ATOM 847 C C . PRO A 1 110 ? 3.565 -12.400 1.191 1.00 77.44 110 PRO A C 1
ATOM 849 O O . PRO A 1 110 ? 4.102 -13.022 0.278 1.00 77.44 110 PRO A O 1
ATOM 852 N N . ALA A 1 111 ? 2.233 -12.421 1.351 1.00 86.38 111 ALA A N 1
ATOM 853 C CA . ALA A 1 111 ? 1.309 -13.190 0.525 1.00 86.38 111 ALA A CA 1
ATOM 854 C C . ALA A 1 111 ? 1.001 -12.510 -0.822 1.00 86.38 111 ALA A C 1
ATOM 856 O O . ALA A 1 111 ? 0.112 -11.665 -0.917 1.00 86.38 111 ALA A O 1
ATOM 857 N N . PHE A 1 112 ? 1.649 -12.967 -1.890 1.00 92.25 112 PHE A N 1
ATOM 858 C CA . PHE A 1 112 ? 1.253 -12.642 -3.264 1.00 92.25 112 PHE A CA 1
ATOM 859 C C . PHE A 1 112 ? -0.036 -13.362 -3.645 1.00 92.25 112 PHE A C 1
ATOM 861 O O . PHE A 1 112 ? -0.179 -14.556 -3.361 1.00 92.25 112 PHE A O 1
ATOM 868 N N . ALA A 1 113 ? -0.989 -12.675 -4.264 1.00 93.00 113 ALA A N 1
ATOM 869 C CA . ALA A 1 113 ? -2.280 -13.239 -4.623 1.00 93.00 113 ALA A CA 1
ATOM 870 C C . ALA A 1 113 ? -2.730 -12.839 -6.025 1.00 93.00 113 ALA A C 1
ATOM 872 O O . ALA A 1 113 ? -2.527 -11.718 -6.478 1.00 93.00 113 ALA A O 1
ATOM 873 N N . GLU A 1 114 ? -3.431 -13.767 -6.665 1.00 93.06 114 GLU A N 1
ATOM 874 C CA . GLU A 1 114 ? -4.188 -13.489 -7.876 1.00 93.06 114 GLU A CA 1
ATOM 875 C C . GLU A 1 114 ? -5.443 -12.675 -7.555 1.00 93.06 114 GLU A C 1
ATOM 877 O O . GLU A 1 114 ? -6.045 -12.812 -6.481 1.00 93.06 114 GLU A O 1
ATOM 882 N N . ARG A 1 115 ? -5.905 -11.888 -8.531 1.00 92.19 115 ARG A N 1
ATOM 883 C CA . ARG A 1 115 ? -7.073 -11.000 -8.387 1.00 92.19 115 ARG A CA 1
ATOM 884 C C . ARG A 1 115 ? -8.383 -11.699 -7.999 1.00 92.19 115 ARG A C 1
ATOM 886 O O . ARG A 1 115 ? -9.289 -11.041 -7.509 1.00 92.19 115 ARG A O 1
ATOM 893 N N . HIS A 1 116 ? -8.497 -13.011 -8.207 1.00 91.81 116 HIS A N 1
ATOM 894 C CA . HIS A 1 116 ? -9.685 -13.793 -7.833 1.00 91.81 116 HIS A CA 1
ATOM 895 C C . HIS A 1 116 ? -9.576 -14.447 -6.445 1.00 91.81 116 HIS A C 1
ATOM 897 O O . HIS A 1 116 ? -10.586 -14.866 -5.883 1.00 91.81 116 HIS A O 1
ATOM 903 N N . ASP A 1 117 ? -8.366 -14.547 -5.886 1.00 93.19 117 ASP A N 1
ATOM 904 C CA . ASP A 1 117 ? -8.100 -15.296 -4.652 1.00 93.19 117 ASP A CA 1
ATOM 905 C C . ASP A 1 117 ? -7.613 -14.417 -3.493 1.00 93.19 117 ASP A C 1
ATOM 907 O O . ASP A 1 117 ? -7.558 -14.892 -2.356 1.00 93.19 117 ASP A O 1
ATOM 911 N N . PHE A 1 118 ? -7.291 -13.143 -3.739 1.00 95.31 118 PHE A N 1
ATOM 912 C CA . PHE A 1 118 ? -6.763 -12.229 -2.719 1.00 95.31 118 PHE A CA 1
ATOM 913 C C . PHE A 1 118 ? -7.661 -12.122 -1.480 1.00 95.31 118 PHE A C 1
ATOM 915 O O . PHE A 1 118 ? -7.151 -12.156 -0.363 1.00 95.31 118 PHE A O 1
ATOM 922 N N . ALA A 1 119 ? -8.987 -12.079 -1.657 1.00 94.62 119 ALA A N 1
ATOM 923 C CA . ALA A 1 119 ? -9.936 -11.933 -0.556 1.00 94.62 119 ALA A CA 1
ATOM 924 C 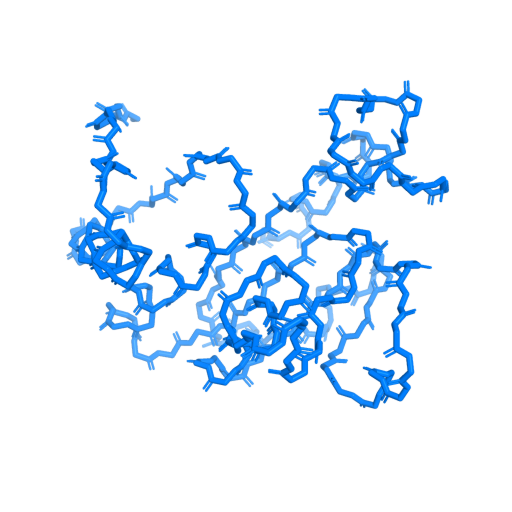C . ALA A 1 119 ? -9.845 -13.090 0.453 1.00 94.62 119 ALA A C 1
ATOM 926 O O . ALA A 1 119 ? -9.970 -12.875 1.653 1.00 94.62 119 ALA A O 1
ATOM 927 N N . LYS A 1 120 ? -9.528 -14.311 -0.008 1.00 94.50 120 LYS A N 1
ATOM 928 C CA . LYS A 1 120 ? -9.321 -15.485 0.862 1.00 94.50 120 LYS A CA 1
ATOM 929 C C . LYS A 1 120 ? -8.052 -15.376 1.710 1.00 94.50 120 LYS A C 1
ATOM 931 O O . LYS A 1 120 ? -7.895 -16.126 2.669 1.00 94.50 120 LYS A O 1
ATOM 936 N N . LYS A 1 121 ? -7.119 -14.501 1.321 1.00 94.94 121 LYS A N 1
ATOM 937 C CA . LYS A 1 121 ? -5.865 -14.263 2.042 1.00 94.94 121 LYS A CA 1
ATOM 938 C C . LYS A 1 121 ? -5.975 -13.136 3.063 1.00 94.94 121 LYS A C 1
ATOM 940 O O . LYS A 1 121 ? -5.062 -13.022 3.880 1.00 94.94 121 LYS A O 1
ATOM 945 N N . LEU A 1 122 ? -7.046 -12.341 3.016 1.00 96.19 122 LEU A N 1
ATOM 946 C CA . LEU A 1 122 ? -7.360 -11.310 4.002 1.00 96.19 122 LEU A CA 1
ATOM 947 C C . LEU A 1 122 ? -7.989 -11.934 5.254 1.00 96.19 122 LEU A C 1
ATOM 949 O O . LEU A 1 122 ? -8.654 -12.967 5.190 1.00 96.19 122 LEU A O 1
ATOM 953 N N . ASP A 1 123 ? -7.781 -11.289 6.397 1.00 96.38 123 ASP A N 1
ATOM 954 C CA . ASP A 1 123 ? -8.417 -11.653 7.662 1.00 96.38 123 ASP A CA 1
ATOM 955 C C . ASP A 1 123 ? -9.657 -10.769 7.892 1.00 96.38 123 ASP A C 1
ATOM 957 O O . ASP A 1 123 ? -9.504 -9.570 8.120 1.00 96.38 123 ASP A O 1
ATOM 961 N N . PRO A 1 124 ? -10.890 -11.303 7.871 1.00 95.31 124 PRO A N 1
ATOM 962 C CA . PRO A 1 124 ? -12.094 -10.493 8.067 1.00 95.31 124 PRO A CA 1
ATOM 963 C C . PRO A 1 124 ? -12.195 -9.849 9.465 1.00 95.31 124 PRO A C 1
ATOM 965 O O . PRO A 1 124 ? -13.018 -8.960 9.668 1.00 95.31 124 PRO A O 1
ATOM 968 N N . GLY A 1 125 ? -11.382 -10.276 10.439 1.00 96.75 125 GLY A N 1
ATOM 969 C CA . GLY A 1 125 ? -11.305 -9.695 11.782 1.00 96.75 125 GLY A CA 1
ATOM 970 C C . GLY A 1 125 ? -10.325 -8.522 11.922 1.00 96.75 125 GLY A C 1
ATOM 971 O O . GLY A 1 125 ? -10.208 -7.960 13.021 1.00 96.75 125 GLY A O 1
ATOM 972 N N . LEU A 1 126 ? -9.610 -8.157 10.852 1.00 97.50 126 LEU A N 1
ATOM 973 C CA . LEU A 1 126 ? -8.649 -7.054 10.835 1.00 97.50 126 LEU A CA 1
ATOM 974 C C . LEU A 1 126 ? -9.153 -5.877 9.984 1.00 97.50 126 LEU A C 1
ATOM 976 O O . LEU A 1 126 ? -9.569 -6.085 8.842 1.00 97.50 126 LEU A O 1
ATOM 980 N N . PRO A 1 127 ? -9.046 -4.629 10.480 1.00 97.50 127 PRO A N 1
ATOM 981 C CA . PRO A 1 127 ? -9.248 -3.448 9.648 1.00 97.50 127 PRO A CA 1
ATOM 982 C C . PRO A 1 127 ? -8.297 -3.454 8.448 1.00 97.50 127 PRO A C 1
ATOM 984 O O . PRO A 1 127 ? -7.127 -3.808 8.592 1.00 97.50 127 PRO A O 1
ATOM 987 N N . LEU A 1 128 ? -8.793 -3.060 7.277 1.00 97.81 128 LEU A N 1
ATOM 988 C CA . LEU A 1 128 ? -8.041 -3.075 6.025 1.00 97.81 128 LEU A CA 1
ATOM 989 C C . LEU A 1 128 ? -7.618 -1.661 5.619 1.00 97.81 128 LEU A C 1
ATOM 991 O O . LEU A 1 128 ? -8.467 -0.781 5.476 1.00 97.81 128 LEU A O 1
ATOM 995 N N . TRP A 1 129 ? -6.326 -1.475 5.357 1.00 98.38 129 TRP A N 1
ATOM 996 C CA . TRP A 1 129 ? -5.823 -0.377 4.537 1.00 98.38 129 TRP A CA 1
ATOM 997 C C . TRP A 1 129 ? -5.566 -0.886 3.118 1.00 98.38 129 TRP A C 1
ATOM 999 O O . TRP A 1 129 ? -4.967 -1.945 2.936 1.00 98.38 129 TRP A O 1
ATOM 1009 N N . LEU A 1 130 ? -6.023 -0.142 2.115 1.00 98.19 130 LEU A N 1
ATOM 1010 C CA . LEU A 1 130 ? -5.781 -0.434 0.704 1.00 98.19 130 LEU A CA 1
ATOM 1011 C C . LEU A 1 130 ? -4.795 0.602 0.159 1.00 98.19 130 LEU A C 1
ATOM 1013 O O . LEU A 1 130 ? -5.075 1.798 0.224 1.00 98.19 130 LEU A O 1
ATOM 1017 N N . SER A 1 131 ? -3.676 0.143 -0.398 1.00 98.38 131 SER A N 1
ATOM 1018 C CA . SER A 1 131 ? -2.775 0.959 -1.213 1.00 98.38 131 SER A CA 1
ATOM 1019 C C . SER A 1 131 ? -2.866 0.522 -2.673 1.00 98.38 131 SER A C 1
ATOM 1021 O O . SER A 1 131 ? -2.903 -0.673 -2.966 1.00 98.38 131 SER A O 1
ATOM 1023 N N . LEU A 1 132 ? -2.940 1.490 -3.582 1.00 98.12 132 LEU A N 1
ATOM 1024 C CA . LEU A 1 132 ? -2.974 1.278 -5.025 1.00 98.12 132 LEU A CA 1
ATOM 1025 C C . LEU A 1 132 ? -1.808 2.056 -5.634 1.00 98.12 132 LEU A C 1
ATOM 1027 O O . LEU A 1 132 ? -1.908 3.277 -5.755 1.00 98.12 132 LEU A O 1
ATOM 1031 N N . ASP A 1 133 ? -0.741 1.355 -6.013 1.00 97.88 133 ASP A N 1
ATOM 1032 C CA . ASP A 1 133 ? 0.201 1.878 -6.998 1.00 97.88 133 ASP A CA 1
ATOM 1033 C C . ASP A 1 133 ? -0.438 1.760 -8.387 1.00 97.88 133 ASP A C 1
ATOM 1035 O O . ASP A 1 133 ? -1.056 0.750 -8.739 1.00 97.88 133 ASP A O 1
ATOM 1039 N N . LEU A 1 134 ? -0.358 2.832 -9.172 1.00 97.56 134 LEU A N 1
ATOM 1040 C CA . LEU A 1 134 ? -0.981 2.884 -10.489 1.00 97.56 134 LEU A CA 1
ATOM 1041 C C . LEU A 1 134 ? -0.263 2.006 -11.513 1.00 97.56 134 LEU A C 1
ATOM 1043 O O . LEU A 1 134 ? -0.888 1.631 -12.508 1.00 97.56 134 LEU A O 1
ATOM 1047 N N . ASP A 1 135 ? 1.001 1.650 -11.284 1.00 97.44 135 ASP A N 1
ATOM 1048 C CA . ASP A 1 135 ? 1.751 0.776 -12.188 1.00 97.44 135 ASP A CA 1
ATOM 1049 C C . ASP A 1 135 ? 1.241 -0.677 -12.201 1.00 97.44 135 ASP A C 1
ATOM 1051 O O . ASP A 1 135 ? 1.545 -1.445 -13.120 1.00 97.44 135 ASP A O 1
ATOM 1055 N N . VAL A 1 136 ? 0.350 -1.037 -11.268 1.00 98.12 136 VAL A N 1
ATOM 1056 C CA . VAL A 1 136 ? -0.389 -2.302 -11.306 1.00 98.12 136 VAL A CA 1
ATOM 1057 C C . VAL A 1 136 ? -1.187 -2.452 -12.605 1.00 98.12 136 VAL A C 1
ATOM 1059 O O . VAL A 1 136 ? -1.411 -3.575 -13.069 1.00 98.12 136 VAL A O 1
ATOM 1062 N N . LEU A 1 137 ? -1.616 -1.331 -13.195 1.00 98.44 137 LEU A N 1
ATOM 1063 C CA . LEU A 1 137 ? -2.322 -1.291 -14.468 1.00 98.44 137 LEU A CA 1
ATOM 1064 C C . LEU A 1 137 ? -1.372 -1.554 -15.635 1.00 98.44 137 LEU A C 1
ATOM 1066 O O . LEU A 1 137 ? -0.190 -1.223 -15.598 1.00 98.44 137 LEU A O 1
ATOM 1070 N N . ASP A 1 138 ? -1.908 -2.109 -16.718 1.00 98.12 138 ASP A N 1
ATOM 1071 C CA . ASP A 1 138 ? -1.113 -2.267 -17.931 1.00 98.12 138 ASP A CA 1
ATOM 1072 C C . ASP A 1 138 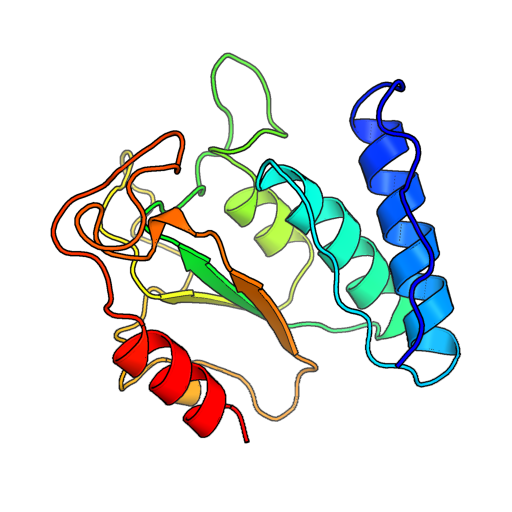? -0.673 -0.891 -18.489 1.00 98.12 138 ASP A C 1
ATOM 1074 O O . ASP A 1 138 ? -1.496 0.034 -18.561 1.00 98.12 138 ASP A O 1
ATOM 1078 N N . PRO A 1 139 ? 0.587 -0.730 -18.941 1.00 97.81 139 PRO A N 1
ATOM 1079 C CA . PRO A 1 139 ? 1.085 0.531 -19.491 1.00 97.81 139 PRO A CA 1
ATOM 1080 C C . PRO A 1 139 ? 0.299 1.053 -20.700 1.00 97.81 139 PRO A C 1
ATOM 1082 O O . PRO A 1 139 ? 0.317 2.253 -20.965 1.00 97.81 139 PRO A O 1
ATOM 1085 N N . SER A 1 140 ? -0.423 0.191 -21.428 1.00 97.44 140 SER A N 1
ATOM 1086 C CA . SER A 1 140 ? -1.333 0.632 -22.497 1.00 97.44 140 SER A CA 1
ATOM 1087 C C . SER A 1 140 ? -2.524 1.452 -21.985 1.00 97.44 140 SER A C 1
ATOM 1089 O O . SER A 1 140 ? -3.118 2.213 -22.751 1.00 97.44 140 SER A O 1
ATOM 1091 N N . LEU A 1 141 ? -2.861 1.322 -20.699 1.00 97.56 141 LEU A N 1
ATOM 1092 C CA . LEU A 1 141 ? -3.937 2.042 -20.019 1.00 97.56 141 LEU A CA 1
ATOM 1093 C C . LEU A 1 141 ? -3.398 3.168 -19.132 1.00 97.56 141 LEU A C 1
ATOM 1095 O O . LEU A 1 141 ? -3.990 4.245 -19.094 1.00 97.56 141 LEU A O 1
ATOM 1099 N N . CYS A 1 142 ? -2.276 2.942 -18.441 1.00 96.44 142 CYS A N 1
ATOM 1100 C CA . CYS A 1 142 ? -1.656 3.923 -17.550 1.00 96.44 142 CYS A CA 1
ATOM 1101 C C . CYS A 1 142 ? -0.190 4.217 -17.935 1.00 96.44 142 CYS A C 1
ATOM 1103 O O . CYS A 1 142 ? 0.727 3.883 -17.192 1.00 96.44 142 CYS A O 1
ATOM 1105 N N . PRO A 1 143 ? 0.072 4.869 -19.086 1.00 96.19 143 PRO A N 1
ATOM 1106 C CA . PRO A 1 143 ? 1.441 5.106 -19.562 1.00 96.19 143 PRO A CA 1
ATOM 1107 C C . PRO A 1 143 ? 2.209 6.177 -18.767 1.00 96.19 143 PRO A C 1
ATOM 1109 O O . PRO A 1 143 ? 3.396 6.369 -19.002 1.00 96.19 143 PRO A O 1
ATOM 1112 N N . GLY A 1 144 ? 1.534 6.917 -17.880 1.00 95.94 144 GLY A N 1
ATOM 1113 C CA . GLY A 1 144 ? 2.113 8.028 -17.114 1.00 95.94 144 GLY A CA 1
ATOM 1114 C C . GLY A 1 144 ? 2.823 7.625 -15.818 1.00 95.94 144 GLY A C 1
ATOM 1115 O O . GLY A 1 144 ? 3.265 8.511 -15.089 1.00 95.94 144 GLY A O 1
ATOM 1116 N N . VAL A 1 145 ? 2.903 6.328 -15.509 1.00 95.88 145 VAL A N 1
ATOM 1117 C CA . VAL A 1 145 ? 3.630 5.818 -14.337 1.00 95.88 145 VAL A CA 1
ATOM 1118 C C . VAL A 1 145 ? 5.139 5.855 -14.573 1.00 95.88 145 VAL A C 1
ATOM 1120 O O . VAL A 1 145 ? 5.604 5.776 -15.711 1.00 95.88 145 VAL A O 1
ATOM 1123 N N . THR A 1 146 ? 5.925 5.976 -13.504 1.00 92.69 146 THR A N 1
ATOM 1124 C CA . THR A 1 146 ? 7.391 6.068 -13.615 1.00 92.69 146 THR A CA 1
ATOM 1125 C C . THR A 1 146 ? 8.028 4.742 -14.039 1.00 92.69 146 THR A C 1
ATOM 1127 O O . THR A 1 146 ? 8.985 4.748 -14.814 1.00 92.69 146 THR A O 1
ATOM 1130 N N . ASN A 1 147 ? 7.466 3.613 -13.597 1.00 94.12 147 ASN A N 1
ATOM 1131 C CA . ASN A 1 147 ? 8.018 2.274 -13.803 1.00 94.12 147 ASN A CA 1
ATOM 1132 C C . ASN A 1 147 ? 6.987 1.364 -14.504 1.00 94.12 147 ASN A C 1
ATOM 1134 O O . ASN A 1 147 ? 6.390 0.501 -13.870 1.00 94.12 147 ASN A O 1
ATOM 1138 N N . PRO A 1 148 ? 6.715 1.560 -15.809 1.00 96.06 148 PRO A N 1
ATOM 1139 C CA . PRO A 1 148 ? 5.705 0.775 -16.513 1.00 96.06 148 PRO A CA 1
ATOM 1140 C C . PRO A 1 148 ? 6.134 -0.689 -16.669 1.00 96.06 148 PRO A C 1
ATOM 1142 O O . PRO A 1 148 ? 7.178 -0.969 -17.257 1.00 96.06 148 PRO A O 1
ATOM 1145 N N . GLU A 1 149 ? 5.281 -1.620 -16.242 1.00 97.25 149 GLU A N 1
ATOM 1146 C CA . GLU A 1 149 ? 5.534 -3.061 -16.352 1.00 97.25 149 GLU A CA 1
ATOM 1147 C C . GLU A 1 149 ? 4.440 -3.749 -17.200 1.00 97.25 149 GLU A C 1
ATOM 1149 O O . GLU A 1 149 ? 3.266 -3.712 -16.819 1.00 97.25 149 GLU A O 1
ATOM 1154 N N . PRO A 1 150 ? 4.757 -4.372 -18.352 1.00 96.56 150 PRO A N 1
ATOM 1155 C CA . PRO A 1 150 ? 3.762 -5.014 -19.218 1.00 96.56 150 PRO A CA 1
ATOM 1156 C C . PRO A 1 150 ? 2.964 -6.141 -18.546 1.00 96.56 150 PRO A C 1
ATOM 1158 O O . PRO A 1 150 ? 3.438 -6.787 -17.613 1.00 96.56 150 PRO A O 1
ATOM 1161 N N . GLY A 1 151 ? 1.767 -6.433 -19.066 1.00 95.62 151 GLY A N 1
ATOM 1162 C CA . GLY A 1 151 ? 0.930 -7.531 -18.567 1.00 95.62 151 GLY A CA 1
ATOM 1163 C C . GLY A 1 151 ? 0.187 -7.177 -17.279 1.00 95.62 151 GLY A C 1
ATOM 1164 O O . GLY A 1 151 ? -0.061 -8.052 -16.450 1.00 95.62 151 GLY A O 1
ATOM 1165 N N . GLY A 1 152 ? -0.119 -5.891 -17.099 1.00 97.50 152 GLY A N 1
ATOM 1166 C CA . GLY A 1 152 ? -0.825 -5.385 -15.927 1.00 97.50 152 GLY A CA 1
ATOM 1167 C C . GLY A 1 152 ? -2.337 -5.579 -15.988 1.00 97.50 152 GLY A C 1
ATOM 1168 O O . GLY A 1 152 ? -2.900 -6.088 -16.959 1.00 97.50 152 GLY A O 1
ATOM 1169 N N . LEU A 1 153 ? -3.005 -5.149 -14.922 1.00 98.06 153 LEU A N 1
ATOM 1170 C CA . LEU A 1 153 ? -4.457 -5.229 -14.805 1.00 98.06 153 LEU A CA 1
ATOM 1171 C C . LEU A 1 153 ? -5.151 -4.201 -15.705 1.00 98.06 153 LEU A C 1
ATOM 1173 O O . LEU A 1 153 ? -4.650 -3.105 -15.963 1.00 98.06 153 LEU A O 1
ATOM 1177 N N . SER A 1 154 ? -6.369 -4.525 -16.124 1.00 98.12 154 SER A N 1
ATOM 1178 C CA . SER A 1 154 ? -7.289 -3.551 -16.708 1.00 98.12 154 SER A CA 1
ATOM 1179 C C . SER A 1 154 ? -8.047 -2.755 -15.639 1.00 98.12 154 SER A C 1
ATOM 1181 O O . SER A 1 154 ? -8.225 -3.203 -14.504 1.00 98.12 154 SER A O 1
ATOM 1183 N N . TYR A 1 155 ? -8.604 -1.596 -16.015 1.00 97.12 155 TYR A N 1
ATOM 1184 C CA . TYR A 1 155 ? -9.487 -0.821 -15.129 1.00 97.12 155 TYR A CA 1
ATOM 1185 C C . TYR A 1 155 ? -10.666 -1.644 -14.589 1.00 97.12 155 TYR A C 1
ATOM 1187 O O . TYR A 1 155 ? -11.064 -1.482 -13.437 1.00 97.12 155 TYR A O 1
ATOM 1195 N N . LEU A 1 156 ? -11.233 -2.529 -15.416 1.00 97.50 156 LEU A N 1
ATOM 1196 C CA . LEU A 1 156 ? -12.365 -3.366 -15.018 1.00 97.50 156 LEU A CA 1
ATOM 1197 C C . LEU A 1 156 ? -11.962 -4.405 -13.971 1.00 97.50 156 LEU A C 1
ATOM 1199 O O . LEU A 1 156 ? -12.742 -4.665 -13.059 1.00 97.50 156 LEU A O 1
ATOM 1203 N N . GLU A 1 157 ? -10.750 -4.947 -14.064 1.00 97.62 157 GLU A N 1
ATOM 1204 C CA . GLU A 1 157 ? -10.221 -5.896 -13.083 1.00 97.62 157 GLU A CA 1
ATOM 1205 C C . GLU A 1 157 ? -9.926 -5.220 -11.742 1.00 97.62 157 GLU A C 1
ATOM 1207 O O . GLU A 1 157 ? -10.265 -5.775 -10.699 1.00 97.62 157 GLU A O 1
ATOM 1212 N N . VAL A 1 158 ? -9.399 -3.991 -11.739 1.00 97.50 158 VAL A N 1
ATOM 1213 C CA . VAL A 1 158 ? -9.236 -3.211 -10.497 1.00 97.50 158 VAL A CA 1
ATOM 1214 C C . VAL A 1 158 ? -10.596 -2.892 -9.861 1.00 97.50 1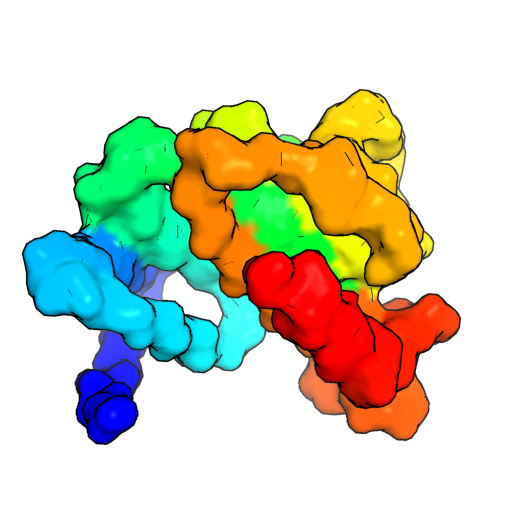58 VAL A C 1
ATOM 1216 O O . VAL A 1 158 ? -10.783 -3.063 -8.656 1.00 97.50 158 VAL A O 1
ATOM 1219 N N . ILE A 1 159 ? -11.595 -2.507 -10.662 1.00 96.12 159 ILE A N 1
ATOM 1220 C CA . ILE A 1 159 ? -12.970 -2.300 -10.174 1.00 96.12 159 ILE A CA 1
ATOM 1221 C C . ILE A 1 159 ? -13.561 -3.599 -9.606 1.00 96.12 159 ILE A C 1
ATOM 1223 O O . ILE A 1 159 ? -14.286 -3.562 -8.610 1.00 96.12 159 ILE A O 1
ATOM 1227 N N . GLU A 1 160 ? -13.284 -4.747 -10.225 1.00 96.12 160 GLU A N 1
ATOM 1228 C CA . GLU A 1 160 ? -13.712 -6.055 -9.727 1.00 96.12 160 GLU A CA 1
ATOM 1229 C C . GLU A 1 160 ? -13.080 -6.373 -8.366 1.00 96.12 160 GLU A C 1
ATOM 1231 O O . GLU A 1 160 ? -13.795 -6.802 -7.459 1.00 96.12 160 GLU A O 1
ATOM 1236 N N . ILE A 1 161 ? -11.789 -6.086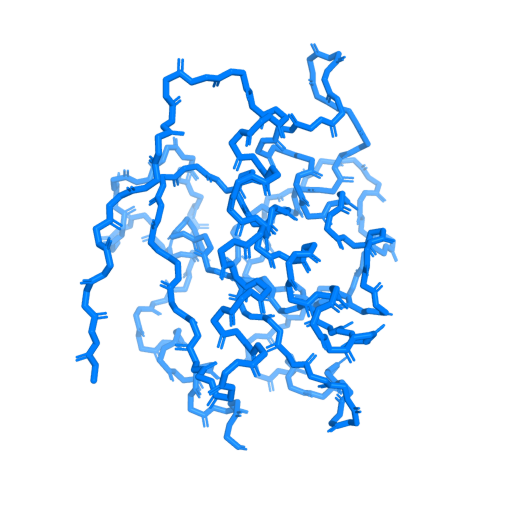 -8.174 1.00 96.56 161 ILE A N 1
ATOM 1237 C CA . ILE A 1 161 ? -11.125 -6.209 -6.868 1.00 96.56 161 ILE A CA 1
ATOM 1238 C C . ILE A 1 161 ? -11.868 -5.372 -5.817 1.00 96.56 161 ILE A C 1
ATOM 1240 O O . ILE A 1 161 ? -12.251 -5.900 -4.775 1.00 96.56 161 ILE A O 1
ATOM 1244 N N . PHE A 1 162 ? -12.175 -4.102 -6.104 1.00 94.88 162 PHE A N 1
ATOM 1245 C CA . PHE A 1 162 ? -12.901 -3.239 -5.159 1.00 94.88 162 PHE A CA 1
ATOM 1246 C C . PHE A 1 162 ? -14.313 -3.738 -4.843 1.00 94.88 162 PHE A C 1
ATOM 1248 O O . PHE A 1 162 ? -14.786 -3.602 -3.716 1.00 94.88 162 PHE A O 1
ATOM 1255 N N . ARG A 1 163 ? -15.007 -4.336 -5.816 1.00 94.25 163 ARG A N 1
ATOM 1256 C CA . ARG A 1 163 ? -16.336 -4.929 -5.592 1.00 94.25 163 ARG A CA 1
ATOM 1257 C C . ARG A 1 163 ? -16.287 -6.155 -4.682 1.00 94.25 163 ARG A C 1
ATOM 1259 O O . ARG A 1 163 ? -17.262 -6.386 -3.973 1.00 94.25 163 ARG A O 1
ATOM 1266 N N . ASN A 1 164 ? -15.177 -6.890 -4.689 1.00 93.12 164 ASN A N 1
ATOM 1267 C CA . ASN A 1 164 ? -14.951 -8.070 -3.854 1.00 93.12 164 ASN A CA 1
ATOM 1268 C C . ASN A 1 164 ? -14.407 -7.746 -2.447 1.00 93.12 164 ASN A C 1
ATOM 1270 O O . ASN A 1 164 ? -14.219 -8.661 -1.653 1.00 93.12 164 ASN A O 1
ATOM 1274 N N . LEU A 1 165 ? -14.176 -6.467 -2.122 1.00 89.88 165 LEU A N 1
ATOM 1275 C CA . LEU A 1 165 ? -13.823 -5.996 -0.771 1.00 89.88 165 LEU A CA 1
ATOM 1276 C C . LEU A 1 165 ? -15.044 -5.680 0.116 1.00 89.88 165 LEU A C 1
ATOM 1278 O O . LEU A 1 165 ? -14.876 -5.176 1.225 1.00 89.88 165 LEU A O 1
ATOM 1282 N N . ARG A 1 166 ? -16.258 -5.908 -0.394 1.00 65.75 166 ARG A N 1
ATOM 1283 C CA . ARG A 1 166 ? -17.524 -5.606 0.287 1.00 65.75 166 ARG A CA 1
ATOM 1284 C C . ARG A 1 166 ? -17.931 -6.653 1.312 1.00 65.75 166 ARG A C 1
ATOM 1286 O O . ARG A 1 166 ? -17.719 -7.853 1.043 1.00 65.75 166 ARG A O 1
#

Nearest PDB structures (foldseek):
  3lhl-assembly1_A  TM=9.066E-01  e=2.283E-11  Clostridioides difficile 630
  3nio-assembly1_D  TM=8.457E-01  e=2.205E-10  Pseudomonas aeruginosa PAO1
  7lba-assembly2_G  TM=8.279E-01  e=2.058E-08  Escherichia coli
  7lox-assembly1_B-2  TM=8.414E-01  e=1.294E-07  Escherichia coli
  7lox-assembly1_A-2  TM=7.849E-01  e=5.834E-08  Escherichia coli